Protein AF-A0A830CZT0-F1 (afdb_monomer_lite)

Organism: NCBI:txid374723

pLDDT: mean 89.75, std 13.01, range [41.41, 98.0]

Radius of gyration: 17.53 Å; chains: 1; bounding box: 49×15×45 Å

Sequence (76 aa):
MKQVPQQRNEYDCGLFVLFFMERFLEEAPERLKKKDLDMFGKQWFRPEEASGLRRKISDLLKEEFENANGGACDLD

InterPro domains:
  IPR003653 Ulp1 protease family, C-terminal catalytic domain [PF02902] (2-47)
  IPR003653 Ulp1 protease family, C-terminal catalytic domain [PS50600] (1-24)
  IPR038765 Papain-like cysteine peptidase superfamily [SSF54001] (2-62)

Structure (mmCIF, N/CA/C/O backbone):
data_AF-A0A830CZT0-F1
#
_entry.id   AF-A0A830CZT0-F1
#
loop_
_atom_site.group_PDB
_atom_site.id
_atom_site.type_symbol
_atom_site.label_atom_id
_atom_site.label_alt_id
_atom_site.label_comp_id
_atom_site.label_asym_id
_atom_site.label_entity_id
_atom_site.label_seq_id
_atom_site.pdbx_PDB_ins_code
_atom_site.Cartn_x
_atom_site.Cartn_y
_atom_site.Cartn_z
_atom_site.occupancy
_atom_site.B_iso_or_equiv
_atom_site.auth_seq_id
_atom_site.auth_comp_id
_atom_site.auth_asym_id
_atom_site.auth_atom_id
_atom_site.pdbx_PDB_model_num
ATOM 1 N N . MET A 1 1 ? -12.214 -11.988 13.739 1.00 52.34 1 MET A N 1
ATOM 2 C CA . MET A 1 1 ? -11.499 -11.663 12.486 1.00 52.34 1 MET A CA 1
ATOM 3 C C . MET A 1 1 ? -11.405 -10.145 12.391 1.00 52.34 1 MET A C 1
ATOM 5 O O . MET A 1 1 ? -12.442 -9.496 12.487 1.00 52.34 1 MET A O 1
ATOM 9 N N . LYS A 1 2 ? -10.200 -9.565 12.329 1.00 68.50 2 LYS A N 1
ATOM 10 C CA . LYS A 1 2 ? -10.036 -8.116 12.116 1.00 68.50 2 LYS A CA 1
ATOM 11 C C . LYS A 1 2 ? -10.460 -7.799 10.684 1.00 68.50 2 LYS A C 1
ATOM 13 O O . LYS A 1 2 ? -10.013 -8.468 9.761 1.00 68.50 2 LYS 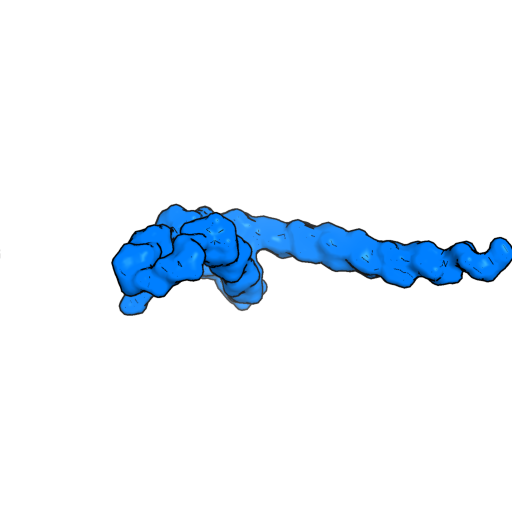A O 1
ATOM 18 N N . GLN A 1 3 ? -11.353 -6.829 10.512 1.00 88.31 3 GLN A N 1
ATOM 19 C CA . GLN A 1 3 ? -11.751 -6.371 9.183 1.00 88.31 3 GLN A CA 1
ATOM 20 C C . GLN A 1 3 ? -10.816 -5.232 8.778 1.00 88.31 3 GLN A C 1
ATOM 22 O O . GLN A 1 3 ? -10.872 -4.156 9.371 1.00 88.31 3 GLN A O 1
ATOM 27 N N . VAL A 1 4 ? -9.959 -5.500 7.800 1.00 93.00 4 VAL A N 1
ATOM 28 C CA . VAL A 1 4 ? -9.045 -4.539 7.160 1.00 93.00 4 VAL A CA 1
ATOM 29 C C . VAL A 1 4 ? -9.549 -4.233 5.744 1.00 93.00 4 VAL A C 1
ATOM 31 O O . VAL A 1 4 ? -10.413 -4.977 5.261 1.00 93.00 4 VAL A O 1
ATOM 34 N N . PRO A 1 5 ? -9.070 -3.173 5.067 1.00 95.44 5 PRO A N 1
ATOM 35 C CA . PRO A 1 5 ? -9.445 -2.903 3.682 1.00 95.44 5 PRO A CA 1
ATOM 36 C C . PRO A 1 5 ? -9.229 -4.142 2.808 1.00 95.44 5 PRO A C 1
ATOM 38 O O . PRO A 1 5 ? -8.233 -4.847 2.953 1.00 95.44 5 PRO A O 1
ATOM 41 N N . GLN A 1 6 ? -10.195 -4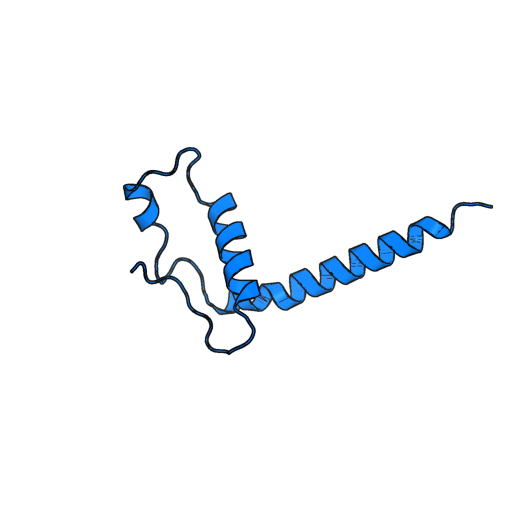.439 1.943 1.00 95.06 6 GLN A N 1
ATOM 42 C CA . GLN A 1 6 ? -10.167 -5.603 1.057 1.00 95.06 6 GLN A CA 1
ATOM 43 C C . GLN A 1 6 ? -10.118 -5.136 -0.394 1.00 95.06 6 GLN A C 1
ATOM 45 O O . GLN A 1 6 ? -10.759 -4.143 -0.754 1.00 95.06 6 GLN A O 1
ATOM 50 N N . GLN A 1 7 ? -9.403 -5.883 -1.229 1.00 94.88 7 GLN A N 1
ATOM 51 C CA . GLN A 1 7 ? -9.485 -5.733 -2.677 1.00 94.88 7 GLN A CA 1
ATOM 52 C C . GLN A 1 7 ? -10.904 -6.023 -3.181 1.00 94.88 7 GLN A C 1
ATOM 54 O O . GLN A 1 7 ? -11.662 -6.771 -2.560 1.00 94.88 7 GLN A O 1
ATOM 59 N N . ARG A 1 8 ? -11.250 -5.459 -4.340 1.00 93.81 8 ARG A N 1
ATOM 60 C CA . ARG A 1 8 ? -12.535 -5.705 -5.026 1.00 93.81 8 ARG A CA 1
ATOM 61 C C . ARG A 1 8 ? -12.385 -6.463 -6.348 1.00 93.81 8 ARG A C 1
ATOM 63 O O . ARG A 1 8 ? -13.356 -6.606 -7.080 1.00 93.81 8 ARG A O 1
ATOM 70 N N . ASN A 1 9 ? -11.174 -6.912 -6.656 1.00 94.75 9 ASN A N 1
ATOM 71 C CA . ASN A 1 9 ? -10.829 -7.679 -7.850 1.00 94.75 9 ASN A CA 1
ATOM 72 C C . ASN A 1 9 ? -10.062 -8.952 -7.459 1.00 94.75 9 ASN A C 1
ATOM 74 O O . ASN A 1 9 ? -9.794 -9.185 -6.281 1.00 94.75 9 ASN A O 1
ATOM 78 N N . GLU A 1 10 ? -9.715 -9.779 -8.439 1.00 95.56 10 GLU A N 1
ATOM 79 C CA . GLU A 1 10 ? -9.095 -11.093 -8.215 1.00 95.56 10 GLU A CA 1
ATOM 80 C C . GLU A 1 10 ? -7.558 -11.072 -8.263 1.00 95.56 10 GLU A C 1
ATOM 82 O O . GLU A 1 10 ? -6.924 -12.097 -8.034 1.00 95.56 10 GLU A O 1
ATOM 87 N N . TYR A 1 11 ? -6.939 -9.921 -8.543 1.00 95.19 11 TYR A N 1
ATOM 88 C CA . TYR A 1 11 ? -5.530 -9.852 -8.949 1.00 95.19 11 TYR A CA 1
ATOM 89 C C . TYR A 1 11 ? -4.652 -8.914 -8.104 1.00 95.19 11 TYR A C 1
ATOM 91 O O . TYR A 1 11 ? -3.436 -8.920 -8.270 1.00 95.19 11 TYR A O 1
ATOM 99 N N . ASP A 1 12 ? -5.224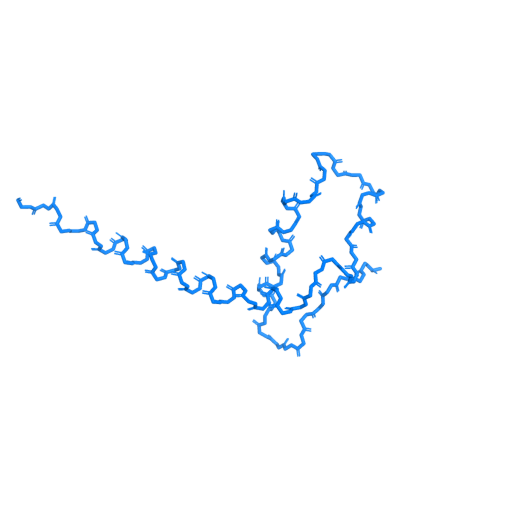 -8.116 -7.196 1.00 97.19 12 ASP A N 1
ATOM 100 C CA . ASP A 1 12 ? -4.465 -7.162 -6.369 1.00 97.19 12 ASP A CA 1
ATOM 101 C C . ASP A 1 12 ? -4.030 -7.728 -5.002 1.00 97.19 12 ASP A C 1
ATOM 103 O O . ASP A 1 12 ? -3.483 -6.994 -4.182 1.00 97.19 12 ASP A O 1
ATOM 107 N N . CYS A 1 13 ? -4.198 -9.028 -4.736 1.00 96.00 13 CYS A N 1
ATOM 108 C CA . CYS A 1 13 ? -3.919 -9.602 -3.406 1.00 96.00 13 CYS A CA 1
ATOM 109 C C . CYS A 1 13 ? -2.472 -9.435 -2.970 1.00 96.00 13 CYS A C 1
ATOM 111 O O . CYS A 1 13 ? -2.218 -9.066 -1.823 1.00 96.00 13 CYS A O 1
ATOM 113 N N . GLY A 1 14 ? -1.531 -9.609 -3.898 1.00 96.69 14 GLY A N 1
ATOM 114 C CA . GLY A 1 14 ? -0.124 -9.315 -3.648 1.00 96.69 14 GLY A CA 1
ATOM 115 C C . GLY A 1 14 ? 0.111 -7.843 -3.301 1.00 96.69 14 GLY A C 1
ATOM 116 O O . GLY A 1 14 ? 0.849 -7.552 -2.366 1.00 96.69 14 GLY A O 1
ATOM 117 N N . LEU A 1 15 ? -0.565 -6.912 -3.985 1.00 97.94 15 LEU A N 1
ATOM 118 C CA . LEU A 1 15 ? -0.427 -5.477 -3.717 1.00 97.94 15 LEU A CA 1
ATOM 119 C C . LEU A 1 15 ? -0.963 -5.107 -2.334 1.00 97.94 15 LEU A C 1
ATOM 121 O O . LEU A 1 15 ? -0.317 -4.359 -1.612 1.00 97.94 15 LEU A O 1
ATOM 125 N N . PHE A 1 16 ? -2.100 -5.673 -1.924 1.00 97.44 16 PHE A N 1
ATOM 126 C CA . PHE A 1 16 ? -2.637 -5.453 -0.579 1.00 97.44 16 PHE A CA 1
ATOM 127 C C . PHE A 1 16 ? -1.694 -5.987 0.499 1.00 97.44 16 PHE A C 1
ATOM 129 O O . PHE A 1 16 ? -1.466 -5.299 1.488 1.00 97.44 16 PHE A O 1
ATOM 136 N N . VAL A 1 17 ? -1.097 -7.168 0.297 1.00 96.56 17 VAL A N 1
ATOM 137 C CA . VAL A 1 17 ? -0.087 -7.718 1.215 1.00 96.56 17 VAL A CA 1
ATOM 138 C C . VAL A 1 17 ? 1.124 -6.792 1.331 1.00 96.56 17 VAL A C 1
ATOM 140 O O . VAL A 1 17 ? 1.545 -6.491 2.447 1.00 96.56 17 VAL A O 1
ATOM 143 N N . LEU A 1 18 ? 1.650 -6.293 0.207 1.00 97.88 18 LEU A N 1
ATOM 144 C CA . LEU A 1 18 ? 2.758 -5.333 0.205 1.00 97.88 18 LEU A CA 1
ATOM 145 C C . LEU A 1 18 ? 2.384 -4.034 0.929 1.00 97.88 18 LEU A C 1
ATOM 147 O O . LEU A 1 18 ? 3.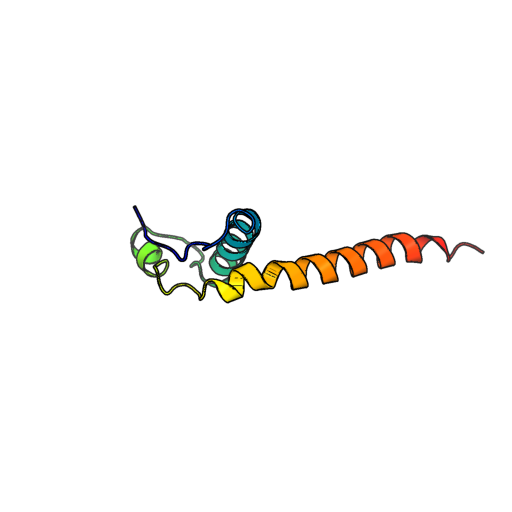143 -3.568 1.776 1.00 97.88 18 LEU A O 1
ATOM 151 N N . PHE A 1 19 ? 1.194 -3.496 0.666 1.00 97.56 19 PHE A N 1
ATOM 152 C CA . PHE A 1 19 ? 0.732 -2.261 1.294 1.00 97.56 19 PHE A CA 1
ATOM 153 C C . PHE A 1 19 ? 0.498 -2.429 2.802 1.00 97.56 19 PHE A C 1
ATOM 155 O O . PHE A 1 19 ? 0.855 -1.551 3.579 1.00 97.56 19 PHE A O 1
ATOM 162 N N . PHE A 1 20 ? -0.026 -3.577 3.253 1.00 96.38 20 PHE A N 1
ATOM 163 C CA . PHE A 1 20 ? -0.123 -3.877 4.686 1.00 96.38 20 PHE A CA 1
ATOM 164 C C . PHE A 1 20 ? 1.246 -3.856 5.363 1.00 96.38 20 PHE A C 1
ATOM 166 O O . PHE A 1 20 ? 1.355 -3.338 6.470 1.00 96.38 20 PHE A O 1
ATOM 173 N N . MET A 1 21 ? 2.280 -4.407 4.719 1.00 96.38 21 MET A N 1
ATOM 174 C CA . MET A 1 21 ? 3.639 -4.389 5.262 1.00 96.38 21 MET A CA 1
ATOM 175 C C . MET A 1 21 ? 4.220 -2.974 5.292 1.00 96.38 21 MET A C 1
ATOM 177 O O . MET A 1 21 ? 4.774 -2.592 6.317 1.00 96.38 21 MET A O 1
ATOM 181 N N . GLU A 1 22 ? 4.050 -2.186 4.225 1.00 96.56 22 GLU A N 1
ATOM 182 C CA . GLU A 1 22 ? 4.496 -0.783 4.169 1.00 96.56 22 GLU A CA 1
ATOM 183 C C . GLU A 1 22 ? 3.858 0.036 5.306 1.00 96.56 22 GLU A C 1
ATOM 185 O O . GLU A 1 22 ? 4.570 0.573 6.153 1.00 96.56 22 GLU A O 1
ATOM 190 N N . ARG A 1 23 ? 2.522 0.017 5.432 1.00 95.44 23 ARG A N 1
ATOM 191 C CA . ARG A 1 23 ? 1.806 0.732 6.507 1.00 95.44 23 ARG A CA 1
ATOM 192 C C . ARG A 1 23 ? 2.145 0.214 7.896 1.00 95.44 23 ARG A C 1
ATOM 194 O O . ARG A 1 23 ? 2.226 0.991 8.841 1.00 95.44 23 ARG A O 1
ATOM 201 N N . PHE A 1 24 ? 2.344 -1.093 8.041 1.00 93.94 24 PHE A N 1
ATOM 202 C CA . PHE A 1 24 ? 2.757 -1.665 9.316 1.00 93.94 24 PHE A CA 1
ATOM 203 C C . PHE A 1 24 ? 4.146 -1.165 9.724 1.00 93.94 24 PHE A C 1
ATOM 205 O O . PHE A 1 24 ? 4.326 -0.796 10.876 1.00 93.94 24 PHE A O 1
ATOM 212 N N . LEU A 1 25 ? 5.114 -1.110 8.807 1.00 94.12 25 LEU A N 1
ATOM 213 C CA . LEU A 1 25 ? 6.453 -0.590 9.103 1.00 94.12 25 LEU A CA 1
ATOM 214 C C . LEU A 1 25 ? 6.438 0.908 9.443 1.00 94.12 25 LEU A C 1
ATOM 216 O O . LEU A 1 25 ? 7.212 1.338 10.293 1.00 94.12 25 LEU A O 1
ATOM 220 N N . GLU A 1 26 ? 5.562 1.688 8.807 1.00 94.38 26 GLU A N 1
ATOM 221 C CA . GLU A 1 26 ? 5.429 3.130 9.052 1.00 94.38 26 GLU A CA 1
ATOM 222 C C . GLU A 1 26 ? 4.708 3.460 10.366 1.00 94.38 26 GLU A C 1
ATOM 224 O O . GLU A 1 26 ? 5.070 4.415 11.053 1.00 94.38 26 GLU A O 1
ATOM 229 N N . GLU A 1 27 ? 3.660 2.709 10.703 1.00 93.06 27 GLU A N 1
ATOM 230 C CA . GLU A 1 27 ? 2.731 3.081 11.774 1.00 93.06 27 GLU A CA 1
ATOM 231 C C . GLU A 1 27 ? 2.854 2.224 13.034 1.00 93.06 27 GLU A C 1
ATOM 233 O O . GLU A 1 27 ? 2.407 2.650 14.104 1.00 93.06 27 GLU A O 1
ATOM 238 N N . ALA A 1 28 ? 3.396 1.004 12.939 1.00 92.38 28 ALA A N 1
ATOM 239 C CA . ALA A 1 28 ? 3.452 0.129 14.098 1.00 92.38 28 ALA A CA 1
ATOM 240 C C . ALA A 1 28 ? 4.378 0.724 15.169 1.00 92.38 28 ALA A C 1
ATOM 242 O O . ALA A 1 28 ? 5.475 1.202 14.871 1.00 92.38 28 ALA A O 1
ATOM 243 N N . PRO A 1 29 ? 3.981 0.657 16.449 1.00 92.44 29 PRO A N 1
ATOM 244 C CA . PRO A 1 29 ? 4.872 1.043 17.527 1.00 92.44 29 PRO A CA 1
ATOM 245 C C . PRO A 1 29 ? 6.068 0.086 17.585 1.00 92.44 29 PRO A C 1
ATOM 247 O O . PRO A 1 29 ? 5.933 -1.106 17.308 1.00 92.44 29 PRO A O 1
ATOM 250 N N . GLU A 1 30 ? 7.209 0.583 18.070 1.00 92.25 30 GLU A N 1
ATOM 251 C CA . GLU A 1 30 ? 8.456 -0.187 18.235 1.00 92.25 30 GLU A CA 1
ATOM 252 C C . GLU A 1 30 ? 8.238 -1.536 18.944 1.00 92.25 30 GLU A C 1
ATOM 254 O O . GLU A 1 30 ? 8.852 -2.551 18.616 1.00 92.25 30 GLU A O 1
ATOM 259 N N . ARG A 1 31 ? 7.305 -1.568 19.904 1.00 94.00 31 ARG A N 1
ATOM 260 C CA . ARG A 1 31 ? 6.825 -2.799 20.532 1.00 94.00 31 ARG A CA 1
ATOM 261 C C . ARG A 1 31 ? 5.320 -2.929 20.370 1.00 94.00 31 ARG A C 1
ATOM 263 O O . ARG A 1 31 ? 4.562 -2.372 21.165 1.00 94.00 31 ARG A O 1
ATOM 270 N N . LEU A 1 32 ? 4.911 -3.754 19.414 1.00 91.12 32 LEU A N 1
ATOM 271 C CA . LEU A 1 32 ? 3.514 -4.095 19.183 1.00 91.12 32 LEU A CA 1
ATOM 272 C C . LEU A 1 32 ? 2.903 -4.846 20.377 1.00 91.12 32 LEU A C 1
ATOM 274 O O . LEU A 1 32 ? 3.377 -5.911 20.782 1.00 91.12 32 LEU A O 1
ATOM 278 N N . LYS A 1 33 ? 1.814 -4.309 20.929 1.00 91.88 33 LYS A N 1
ATOM 279 C CA . LYS A 1 33 ? 0.975 -4.955 21.946 1.00 91.88 33 LYS A CA 1
ATOM 280 C C . LYS A 1 33 ? -0.420 -5.204 21.383 1.00 91.88 33 LYS A C 1
ATOM 282 O O . LYS A 1 33 ? -0.856 -4.594 20.414 1.00 91.88 33 LYS A O 1
ATOM 287 N N . LYS A 1 34 ? -1.185 -6.069 22.054 1.00 88.06 34 LYS A N 1
ATOM 288 C CA . LYS A 1 34 ? -2.544 -6.441 21.624 1.00 88.06 34 LYS A CA 1
ATOM 289 C C . LYS A 1 34 ? -3.491 -5.242 21.459 1.00 88.06 34 LYS A C 1
ATOM 291 O O . LYS A 1 34 ? -4.317 -5.268 20.557 1.00 88.06 34 LYS A O 1
ATOM 296 N N . LYS A 1 35 ? -3.356 -4.209 22.300 1.00 87.88 35 LYS A N 1
ATOM 297 C CA . LYS A 1 35 ? -4.151 -2.968 22.220 1.00 87.88 35 LYS A CA 1
ATOM 298 C C . LYS A 1 35 ? -3.823 -2.117 20.988 1.00 87.88 35 LYS A C 1
ATOM 300 O O . LYS A 1 35 ? -4.678 -1.384 20.516 1.00 87.88 35 LYS A O 1
ATOM 305 N N . ASP A 1 36 ? -2.602 -2.228 20.466 1.00 87.62 36 ASP A N 1
ATOM 306 C CA . ASP A 1 36 ? -2.154 -1.421 19.331 1.00 87.62 36 ASP A CA 1
ATOM 307 C C . ASP A 1 36 ? -2.755 -1.963 18.028 1.00 87.62 36 ASP A C 1
ATOM 309 O O . ASP A 1 36 ? -2.974 -1.214 17.090 1.00 87.62 36 ASP A O 1
ATOM 313 N N . LEU A 1 37 ? -3.165 -3.240 18.000 1.00 87.44 37 LEU A N 1
ATOM 314 C CA . LEU A 1 37 ? -3.875 -3.833 16.862 1.00 87.44 37 LEU A CA 1
ATOM 315 C C . LEU A 1 37 ? -5.183 -3.104 16.519 1.00 87.44 37 LEU A C 1
ATOM 317 O O . LEU A 1 37 ? -5.700 -3.290 15.420 1.00 87.44 37 LEU A O 1
ATOM 321 N N . ASP A 1 38 ? -5.754 -2.320 17.439 1.00 87.88 38 ASP A N 1
ATOM 322 C CA . ASP A 1 38 ? -6.975 -1.530 17.227 1.00 87.88 38 ASP A CA 1
ATOM 323 C C . ASP A 1 38 ? -6.810 -0.363 16.262 1.00 87.88 38 ASP A C 1
ATOM 325 O O . ASP A 1 38 ? -7.800 0.027 15.644 1.00 87.88 38 ASP A O 1
ATOM 329 N N . MET A 1 39 ? -5.577 0.086 16.017 1.00 85.75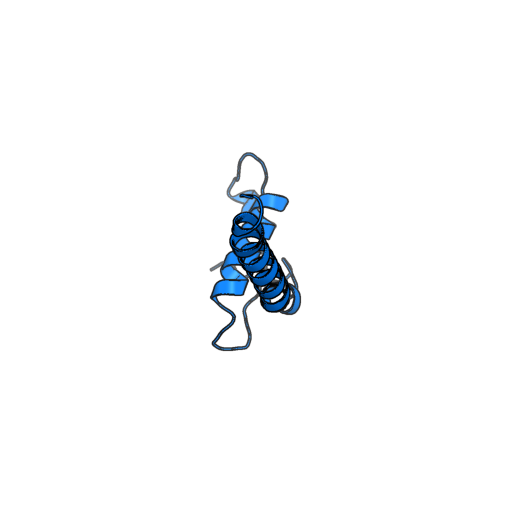 39 MET A N 1
ATOM 330 C CA . MET A 1 39 ? -5.301 1.058 14.958 1.00 85.75 39 MET A CA 1
ATOM 331 C C . MET A 1 39 ? -5.493 0.466 13.551 1.00 85.75 39 MET A C 1
ATOM 333 O O . MET A 1 39 ? -5.879 1.173 12.624 1.00 85.75 39 MET A O 1
ATOM 337 N N . PHE A 1 40 ? -5.307 -0.850 13.399 1.00 89.19 40 PHE A N 1
ATOM 338 C CA . PHE A 1 40 ? -5.494 -1.556 12.136 1.00 89.19 40 PHE A CA 1
ATOM 339 C C . PHE A 1 40 ? -6.963 -1.978 11.986 1.00 89.19 40 PHE A C 1
ATOM 341 O O . PHE A 1 40 ? -7.451 -2.906 12.645 1.00 89.19 40 PHE A O 1
ATOM 348 N N . GLY A 1 41 ? -7.695 -1.281 11.116 1.00 89.38 41 GLY A N 1
ATOM 349 C CA . GLY A 1 41 ? -9.128 -1.499 10.904 1.00 89.38 41 GLY A CA 1
ATOM 350 C C . GLY A 1 41 ? -9.594 -1.156 9.493 1.00 89.38 41 GLY A C 1
ATOM 351 O O . GLY A 1 41 ? -8.799 -0.881 8.607 1.00 89.38 41 GLY A O 1
ATOM 352 N N . LYS A 1 42 ? -10.910 -1.147 9.258 1.00 91.00 42 LYS A N 1
ATOM 353 C CA . LYS A 1 42 ? -11.495 -0.928 7.917 1.00 91.00 42 LYS A CA 1
ATOM 354 C C . LYS A 1 42 ? -11.107 0.394 7.254 1.00 91.00 42 LYS A C 1
ATOM 356 O O . LYS A 1 42 ? -11.214 0.500 6.042 1.00 91.00 42 LYS A O 1
ATOM 361 N N . GLN A 1 43 ? -10.746 1.390 8.057 1.00 90.94 43 GLN A N 1
ATOM 362 C CA . GLN A 1 43 ? -10.350 2.727 7.612 1.00 90.94 43 GLN A CA 1
ATOM 363 C C . GLN A 1 43 ? -8.830 2.916 7.650 1.00 90.94 43 GLN A C 1
ATOM 365 O O . GLN A 1 43 ? -8.365 4.046 7.631 1.00 90.94 43 GLN A O 1
ATOM 370 N N . TRP A 1 44 ? -8.064 1.823 7.743 1.00 93.56 44 TRP A N 1
ATOM 371 C CA . TRP A 1 44 ? -6.605 1.889 7.787 1.00 93.56 44 TRP A CA 1
ATOM 372 C C . TRP A 1 44 ? -6.037 2.564 6.533 1.00 93.56 44 TRP A C 1
ATOM 374 O O . TRP A 1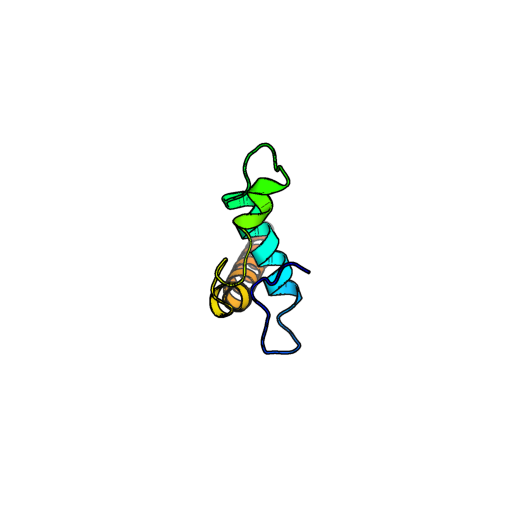 44 ? -5.110 3.356 6.630 1.00 93.56 44 TRP A O 1
ATOM 384 N N . PHE A 1 45 ? -6.647 2.306 5.375 1.00 94.56 45 PHE A N 1
ATOM 385 C CA . PHE A 1 45 ? -6.373 2.991 4.114 1.00 94.56 45 PHE A CA 1
ATOM 386 C C . PHE A 1 45 ? -7.513 2.756 3.117 1.00 94.56 45 PHE A C 1
ATOM 388 O O . PHE A 1 45 ? -8.375 1.890 3.320 1.00 94.56 45 PHE A O 1
ATOM 395 N N . ARG A 1 46 ? -7.520 3.510 2.018 1.00 95.62 46 ARG A N 1
ATOM 396 C CA . ARG A 1 46 ? -8.446 3.319 0.899 1.00 95.62 46 ARG A CA 1
ATOM 397 C C . ARG A 1 46 ? -7.932 2.219 -0.041 1.00 95.62 46 ARG A C 1
ATOM 399 O O . ARG A 1 46 ? -6.756 2.239 -0.394 1.00 95.62 46 ARG A O 1
ATOM 406 N N . PRO A 1 47 ? -8.776 1.275 -0.501 1.00 95.44 47 PRO A N 1
ATOM 407 C CA . PRO A 1 47 ? -8.377 0.200 -1.424 1.00 95.44 47 PRO A CA 1
ATOM 408 C C . PRO A 1 47 ? -7.587 0.657 -2.664 1.00 95.44 47 PRO A C 1
ATOM 410 O O . PRO A 1 47 ? -6.735 -0.073 -3.176 1.00 95.44 47 PRO A O 1
ATOM 413 N N . GLU A 1 48 ? -7.863 1.865 -3.148 1.00 95.69 48 GLU A N 1
ATOM 414 C CA . GLU A 1 48 ? -7.205 2.471 -4.303 1.00 95.69 48 GLU A CA 1
ATOM 415 C C . GLU A 1 48 ? -5.727 2.795 -4.035 1.00 95.69 48 GLU A C 1
ATOM 417 O O . GLU A 1 48 ? -4.924 2.737 -4.963 1.00 95.69 48 GLU A O 1
ATOM 422 N N . GLU A 1 49 ? -5.348 3.070 -2.783 1.00 96.69 49 GLU A N 1
ATOM 423 C CA . GLU A 1 49 ? -3.955 3.314 -2.385 1.00 96.69 49 GLU A CA 1
ATOM 424 C C . GLU A 1 49 ? -3.111 2.047 -2.573 1.00 96.69 49 GLU A C 1
ATOM 426 O O . GLU A 1 49 ? -2.094 2.076 -3.265 1.00 96.69 49 GLU A O 1
ATOM 431 N N . ALA A 1 50 ? -3.596 0.906 -2.070 1.00 97.31 50 ALA A N 1
ATOM 432 C CA . ALA A 1 50 ? -2.941 -0.386 -2.271 1.00 97.31 50 ALA A CA 1
ATOM 433 C C . ALA A 1 50 ? -2.905 -0.787 -3.754 1.00 97.31 50 ALA A C 1
ATOM 435 O O . ALA A 1 50 ? -1.875 -1.229 -4.257 1.00 97.31 50 ALA A O 1
ATOM 436 N N . SER A 1 51 ? -4.004 -0.582 -4.487 1.00 96.62 51 SER A N 1
ATOM 437 C CA . SER A 1 51 ? -4.065 -0.876 -5.930 1.00 96.62 51 SER A CA 1
ATOM 438 C C . SER A 1 51 ? -3.074 -0.013 -6.731 1.00 96.62 51 SER A C 1
ATOM 440 O O . SER A 1 51 ? -2.487 -0.467 -7.718 1.00 96.62 51 SER A O 1
ATOM 442 N N . GLY A 1 52 ? -2.836 1.224 -6.280 1.00 95.94 52 GLY A N 1
ATOM 443 C CA . GLY A 1 52 ? -1.877 2.163 -6.861 1.00 95.94 52 GLY A CA 1
ATOM 444 C C . GLY A 1 52 ? -0.424 1.679 -6.823 1.00 95.94 52 GLY A C 1
ATOM 445 O O . GLY A 1 52 ? 0.364 2.073 -7.690 1.00 95.94 52 GLY A O 1
ATOM 446 N N . LEU A 1 53 ? -0.079 0.757 -5.911 1.00 97.06 53 LEU A N 1
ATOM 447 C CA . LEU A 1 53 ? 1.254 0.148 -5.859 1.00 97.06 53 LEU A CA 1
ATOM 448 C C . LEU A 1 53 ? 1.652 -0.519 -7.172 1.00 97.06 53 LEU A C 1
ATOM 450 O O . LEU A 1 53 ? 2.838 -0.571 -7.479 1.00 97.06 53 LEU A O 1
ATOM 454 N N . ARG A 1 54 ? 0.692 -0.976 -7.984 1.00 96.44 54 ARG A N 1
ATOM 455 C CA . ARG A 1 54 ? 0.973 -1.563 -9.299 1.00 96.44 54 ARG A CA 1
ATOM 456 C C . ARG A 1 54 ? 1.858 -0.661 -10.154 1.00 96.44 54 ARG A C 1
ATOM 458 O O . ARG A 1 54 ? 2.819 -1.133 -10.755 1.00 96.44 54 ARG A O 1
ATOM 465 N N . ARG A 1 55 ? 1.522 0.631 -10.212 1.00 96.88 55 ARG A N 1
ATOM 466 C CA . ARG A 1 55 ? 2.275 1.602 -11.007 1.00 96.88 55 ARG A CA 1
ATOM 467 C C . ARG A 1 55 ? 3.640 1.863 -10.379 1.00 96.88 55 ARG A C 1
ATOM 469 O O . ARG A 1 55 ? 4.635 1.737 -11.076 1.00 96.88 55 ARG A O 1
ATOM 476 N N . LYS A 1 56 ? 3.683 2.110 -9.063 1.00 96.94 56 LYS A N 1
ATOM 477 C CA . LYS A 1 56 ? 4.929 2.329 -8.305 1.00 96.94 56 LYS A CA 1
ATOM 478 C C . LYS A 1 56 ? 5.921 1.176 -8.503 1.00 96.94 56 LYS A C 1
ATOM 480 O O . LYS A 1 56 ? 7.064 1.415 -8.858 1.00 96.94 56 LYS A O 1
ATOM 485 N N . ILE A 1 57 ? 5.471 -0.070 -8.342 1.00 97.19 57 ILE A N 1
ATOM 486 C CA . ILE A 1 57 ? 6.301 -1.268 -8.532 1.00 97.19 57 ILE A CA 1
ATOM 487 C C . ILE A 1 57 ? 6.748 -1.391 -9.989 1.00 97.19 57 ILE A C 1
ATOM 489 O O . ILE A 1 57 ? 7.910 -1.683 -10.239 1.00 97.19 57 ILE A O 1
ATOM 493 N N . SER A 1 58 ? 5.858 -1.159 -10.958 1.00 97.56 58 SER A N 1
ATOM 494 C CA . SER A 1 58 ? 6.244 -1.219 -12.370 1.00 97.56 58 SER A CA 1
ATOM 495 C C . SER A 1 58 ? 7.294 -0.174 -12.738 1.00 97.56 58 SER A C 1
ATOM 497 O O . SER A 1 58 ? 8.142 -0.476 -13.573 1.00 97.56 58 SER A O 1
ATOM 499 N N . ASP A 1 59 ? 7.203 1.033 -12.184 1.00 97.75 59 ASP A N 1
ATOM 500 C CA . ASP A 1 59 ? 8.149 2.112 -12.463 1.00 97.75 59 ASP A CA 1
ATOM 501 C C . ASP A 1 59 ? 9.509 1.801 -11.812 1.00 97.75 59 ASP A C 1
ATOM 503 O O . ASP A 1 59 ? 10.523 1.842 -12.502 1.00 97.75 59 ASP A O 1
ATOM 507 N N . LEU A 1 60 ? 9.517 1.340 -10.553 1.00 98.00 60 LEU A N 1
ATOM 508 C CA . LEU A 1 60 ? 10.733 0.884 -9.864 1.00 98.00 60 LEU A CA 1
ATOM 509 C C . LEU A 1 60 ? 11.418 -0.274 -10.595 1.00 98.00 60 LEU A C 1
ATOM 511 O O . LEU A 1 60 ? 12.622 -0.250 -10.797 1.00 98.00 60 LEU A O 1
ATOM 515 N N . LEU A 1 61 ? 10.665 -1.287 -11.031 1.00 97.44 61 LEU A N 1
ATOM 516 C CA . LEU A 1 61 ? 11.252 -2.419 -11.750 1.00 97.44 61 LEU A CA 1
ATOM 517 C C . LEU A 1 61 ? 11.916 -1.978 -13.058 1.00 97.44 61 LEU A C 1
ATOM 519 O O . LEU A 1 61 ? 12.982 -2.486 -13.387 1.00 97.44 61 LEU A O 1
ATOM 523 N N . LYS A 1 62 ? 11.307 -1.047 -13.804 1.00 97.31 62 LYS A N 1
ATOM 524 C CA . LYS A 1 62 ? 11.917 -0.508 -15.031 1.00 97.31 62 LYS A CA 1
ATOM 525 C C . LYS A 1 62 ? 13.231 0.197 -14.726 1.00 97.31 62 LYS A C 1
ATOM 527 O O . LYS A 1 62 ? 14.214 -0.099 -15.391 1.00 97.31 62 LYS A O 1
ATOM 532 N N . GLU A 1 63 ? 13.243 1.058 -13.712 1.00 97.12 63 GLU A N 1
ATOM 533 C CA . GLU A 1 63 ? 14.448 1.761 -13.265 1.00 97.12 63 GLU A CA 1
ATOM 534 C C . GLU A 1 63 ? 15.554 0.774 -12.863 1.00 97.12 63 GLU A C 1
ATOM 536 O O . GLU A 1 63 ? 16.674 0.868 -13.356 1.00 97.12 63 GLU A O 1
ATOM 541 N N . GLU A 1 64 ? 15.238 -0.234 -12.047 1.00 97.06 64 GLU A N 1
ATOM 542 C CA . GLU A 1 64 ? 16.206 -1.256 -11.633 1.00 97.06 64 GLU A CA 1
ATOM 543 C C . GLU A 1 64 ? 16.756 -2.060 -12.824 1.00 97.06 64 GLU A C 1
ATOM 545 O O . GLU A 1 64 ? 17.956 -2.332 -12.892 1.00 97.06 64 GLU A O 1
ATOM 550 N N . PHE A 1 65 ? 15.912 -2.416 -13.801 1.00 96.25 65 PHE A N 1
ATOM 551 C CA . PHE A 1 65 ? 16.367 -3.107 -15.012 1.00 96.25 65 PHE A CA 1
ATOM 552 C C . PHE A 1 65 ? 17.220 -2.212 -15.918 1.00 96.25 65 PHE A C 1
ATOM 554 O O . PHE A 1 65 ? 18.199 -2.688 -16.494 1.00 96.25 65 PHE A O 1
ATOM 561 N N . GLU A 1 66 ? 16.872 -0.933 -16.061 1.00 95.12 66 GLU A N 1
ATOM 562 C CA . GLU A 1 66 ? 17.670 0.044 -16.807 1.00 95.12 66 GLU A CA 1
ATOM 563 C C . GLU A 1 66 ? 19.038 0.249 -16.149 1.00 95.12 66 GLU A C 1
ATOM 565 O O . GLU A 1 66 ? 20.056 0.171 -16.835 1.00 95.12 66 GLU A O 1
ATOM 570 N N . ASN A 1 67 ? 19.080 0.396 -14.824 1.00 93.75 67 ASN A N 1
ATOM 571 C CA . ASN A 1 67 ? 20.315 0.536 -14.052 1.00 93.75 67 ASN A CA 1
ATOM 572 C C . ASN A 1 67 ? 21.211 -0.706 -14.165 1.00 93.75 67 ASN A C 1
ATOM 574 O O . ASN A 1 67 ? 22.419 -0.585 -14.377 1.00 93.75 67 ASN A O 1
ATOM 578 N N . ALA A 1 68 ? 20.627 -1.906 -14.086 1.00 94.31 68 ALA A N 1
ATOM 579 C CA . ALA A 1 68 ? 21.364 -3.156 -14.257 1.00 94.31 68 ALA A CA 1
ATOM 580 C C . ALA A 1 68 ? 21.975 -3.299 -15.664 1.00 94.31 68 ALA A C 1
ATOM 582 O O . ALA A 1 68 ? 23.060 -3.860 -15.807 1.00 94.31 68 ALA A O 1
ATOM 583 N N . ASN A 1 69 ? 21.303 -2.776 -16.695 1.00 86.06 69 ASN A N 1
ATOM 584 C CA . ASN A 1 69 ? 21.788 -2.806 -18.077 1.00 86.06 69 ASN A CA 1
ATOM 585 C C . ASN A 1 69 ? 22.764 -1.657 -18.398 1.00 86.06 69 ASN A C 1
ATOM 587 O O . ASN A 1 69 ? 23.652 -1.827 -19.231 1.00 86.06 69 ASN A O 1
ATOM 591 N N . GLY A 1 70 ? 22.619 -0.499 -17.747 1.00 67.75 70 GLY A N 1
ATOM 592 C CA . GLY A 1 70 ? 23.471 0.679 -17.932 1.00 67.75 70 GLY A CA 1
ATOM 593 C C . GLY A 1 70 ? 24.866 0.547 -17.315 1.00 67.75 70 GLY A C 1
ATOM 594 O O . GLY A 1 70 ? 25.795 1.201 -17.776 1.00 67.75 70 GLY A O 1
ATOM 595 N N . GLY A 1 71 ? 25.048 -0.344 -16.332 1.00 57.94 71 GLY A N 1
ATOM 596 C CA . GLY A 1 71 ? 26.354 -0.637 -15.724 1.00 57.94 71 GLY A CA 1
ATOM 597 C C . GLY A 1 71 ? 27.314 -1.470 -16.590 1.00 57.94 71 GLY A C 1
ATOM 598 O O . GLY A 1 71 ? 28.431 -1.743 -16.157 1.00 57.94 71 GLY A O 1
ATOM 599 N N . ALA A 1 72 ? 26.905 -1.894 -17.792 1.00 55.69 72 ALA A N 1
ATOM 600 C CA . ALA A 1 72 ? 27.725 -2.706 -18.698 1.00 55.69 72 ALA A CA 1
ATOM 601 C C . ALA A 1 72 ? 28.550 -1.888 -19.716 1.00 55.69 72 ALA A C 1
ATOM 603 O O . ALA A 1 72 ? 29.306 -2.483 -20.481 1.00 55.69 72 ALA A O 1
ATOM 604 N N . CYS A 1 73 ? 28.417 -0.555 -19.742 1.00 50.56 73 CYS A N 1
ATOM 605 C CA . CYS A 1 73 ? 29.017 0.296 -20.781 1.00 50.56 73 CYS A CA 1
ATOM 606 C C . CYS A 1 73 ? 30.297 1.047 -20.366 1.00 50.56 73 CYS A C 1
ATOM 608 O O . CYS A 1 73 ? 30.888 1.698 -21.219 1.00 50.56 73 CYS A O 1
ATOM 610 N N . ASP A 1 74 ? 30.760 0.940 -19.116 1.00 54.56 74 ASP A N 1
ATOM 611 C CA . ASP A 1 74 ? 31.972 1.637 -18.639 1.00 54.56 74 ASP A CA 1
ATOM 612 C C . ASP A 1 74 ? 33.200 0.706 -18.561 1.00 54.56 74 ASP A C 1
ATOM 614 O O . ASP A 1 74 ? 33.910 0.648 -17.555 1.00 54.56 74 ASP A O 1
ATOM 618 N N . LEU A 1 75 ? 33.445 -0.052 -19.632 1.00 55.78 75 LEU A N 1
ATOM 619 C CA . LEU A 1 75 ? 34.704 -0.764 -19.866 1.00 55.78 75 LEU A CA 1
ATOM 620 C C . LEU A 1 75 ? 35.156 -0.525 -21.311 1.00 55.78 75 LEU A C 1
ATOM 622 O O . LEU A 1 75 ? 35.014 -1.410 -22.147 1.00 55.78 75 LEU A O 1
ATOM 626 N N . ASP A 1 76 ? 35.687 0.668 -21.575 1.00 41.41 76 ASP A N 1
ATOM 627 C CA . ASP A 1 76 ? 36.651 0.945 -22.651 1.00 41.41 76 ASP A CA 1
ATOM 628 C C . ASP A 1 76 ? 37.609 2.068 -22.214 1.00 41.41 76 ASP A C 1
ATOM 630 O O . ASP A 1 76 ? 37.126 3.129 -21.748 1.00 41.41 76 ASP A O 1
#

Secondary structure (DSSP, 8-state):
-------SSSS-HHHHHHHHHHHHHHHS-SS--TTGGGGSSTTSS-HHHHHHHHHHHHHHHHHHHHHHHHTTS---

Foldseek 3Di:
DAAAADDPDDPLPVLVVVVVVVLCVVPPDPDDDPVSCVCGHHVVDDNVVSVVVVVVVVVVVVVVVCVVVVVPPPDD